Protein AF-A0A133Y107-F1 (afdb_monomer)

Nearest PDB structures (foldseek):
  3bks-assembly1_A  TM=4.620E-01  e=7.901E-01  Aedes aegypti
  5nxq-assembly1_C  TM=4.947E-01  e=1.598E+00  Saccharomyces cerevisiae
  1qg7-assembly1_A  TM=5.992E-01  e=8.439E+00  Homo sapiens
  4c93-assembly1_A  TM=4.927E-01  e=5.057E+00  Saccharomyces cerevisiae
  8f5o-assembly1_B  TM=4.402E-01  e=4.173E+00  Leishmania tarentolae

pLDDT: mean 87.27, std 6.57, range [67.25, 95.44]

Sequence (99 aa):
MNKEIQDTLSIINIKILKEDYHPSALIDFSGRCKLVEKEFGPWLYEKQIEDTITKKKMKLPPNAPMPYIVYGNFIYYPYEYNLLVMGFDNNSVFKKIQW

Radius of gyration: 13.59 Å; Cα contacts (8 Å, |Δi|>4): 160; chains: 1; bounding box: 33×24×38 Å

Secondary structure (DSSP, 8-state):
--HHHHHHHHHHHHHHHHH-----SEEESSS-EEEEEEEETTEEEEEEEEETTT--EEEPPTT-PSPEEEETTEEEEESSS-HHHH---TT--EEEEE-

Mean predicted aligned error: 4.74 Å

Foldseek 3Di:
DDPVVVVVLVVLQVCLVPPVDQDDLEAEPPVFKDWDFDDDVVDTQWIWIAGNVVRDIDTDDRPFEGRWYDDDQKTKTWPDHPCSNVGDDPPTDIDIDGD

Solvent-accessible surface area (backbone atoms only — not comparable to full-atom values): 5939 Å² total; per-residue (Å²): 131,61,66,72,58,53,53,51,48,51,54,50,29,54,36,36,78,74,62,81,41,80,73,64,60,63,47,56,74,78,79,42,64,44,84,44,76,44,66,61,83,96,41,80,74,44,44,28,44,31,33,72,82,82,65,50,70,46,76,52,64,89,82,64,29,50,44,36,35,40,53,90,64,30,38,34,27,35,74,52,71,59,36,68,78,76,39,73,60,98,79,66,51,68,47,77,44,80,108

Structure (mmCIF, N/CA/C/O backbone):
data_AF-A0A133Y107-F1
#
_entry.id   AF-A0A133Y107-F1
#
loop_
_atom_site.group_PDB
_atom_site.id
_atom_site.type_symbol
_atom_site.label_atom_id
_atom_site.label_alt_id
_atom_site.label_comp_id
_atom_site.label_asym_id
_atom_site.label_entity_id
_atom_site.label_seq_id
_atom_site.pdbx_PDB_ins_code
_atom_site.Cartn_x
_atom_site.Cartn_y
_atom_site.Cartn_z
_atom_site.occupancy
_atom_site.B_iso_or_equiv
_atom_site.auth_seq_id
_atom_site.auth_comp_id
_atom_site.auth_asym_id
_atom_site.auth_atom_id
_atom_site.pdbx_PDB_model_num
ATOM 1 N N . MET A 1 1 ? -5.580 -1.381 -16.437 1.00 67.25 1 MET A N 1
ATOM 2 C CA . MET A 1 1 ? -5.276 -0.539 -15.255 1.00 67.25 1 MET A CA 1
ATOM 3 C C . MET A 1 1 ? -5.324 0.923 -15.694 1.00 67.25 1 MET A C 1
ATOM 5 O O . MET A 1 1 ? -5.203 1.150 -16.889 1.00 67.25 1 MET A O 1
ATOM 9 N N . ASN A 1 2 ? -5.591 1.886 -14.804 1.00 84.00 2 ASN A N 1
ATOM 10 C CA . ASN A 1 2 ? -5.685 3.306 -15.185 1.00 84.00 2 ASN A CA 1
ATOM 11 C C . ASN A 1 2 ? -4.305 3.853 -15.619 1.00 84.00 2 ASN A C 1
ATOM 13 O O . ASN A 1 2 ? -3.293 3.445 -15.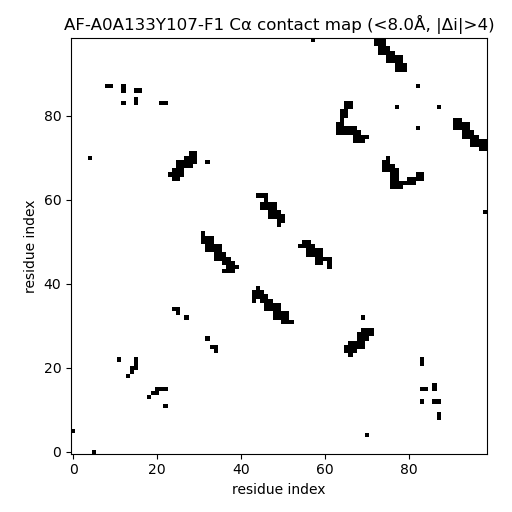048 1.00 84.00 2 ASN A O 1
ATOM 17 N N . LYS A 1 3 ? -4.272 4.763 -16.604 1.00 86.75 3 LYS A N 1
ATOM 18 C CA . LYS A 1 3 ? -3.041 5.370 -17.132 1.00 86.75 3 LYS A CA 1
ATOM 19 C C . LYS A 1 3 ? -2.233 6.105 -16.057 1.00 86.75 3 LYS A C 1
ATOM 21 O O . LYS A 1 3 ? -1.028 5.925 -15.997 1.00 86.75 3 LYS A O 1
ATOM 26 N N . GLU A 1 4 ? -2.881 6.839 -15.153 1.00 86.94 4 GLU A N 1
ATOM 27 C CA . GLU A 1 4 ? -2.196 7.565 -14.069 1.00 86.94 4 GLU A CA 1
ATOM 28 C C . GLU A 1 4 ? -1.443 6.609 -13.131 1.00 86.94 4 GLU A C 1
ATOM 30 O O . GLU A 1 4 ? -0.328 6.894 -12.689 1.00 86.94 4 GLU A O 1
ATOM 35 N N . ILE A 1 5 ? -2.021 5.427 -12.879 1.00 86.31 5 ILE A N 1
ATOM 36 C CA . ILE A 1 5 ? -1.369 4.370 -12.098 1.00 86.31 5 ILE A CA 1
ATOM 37 C C . ILE A 1 5 ? -0.157 3.830 -12.864 1.00 86.31 5 ILE A C 1
ATOM 39 O O . ILE A 1 5 ? 0.910 3.676 -12.281 1.00 86.31 5 ILE A O 1
ATOM 43 N N . GLN A 1 6 ? -0.303 3.561 -14.164 1.00 86.81 6 GLN A N 1
ATOM 44 C CA . GLN A 1 6 ? 0.784 3.043 -15.003 1.00 86.81 6 GLN A CA 1
ATOM 45 C C . GLN A 1 6 ? 1.955 4.028 -15.114 1.00 86.81 6 GLN A C 1
ATOM 47 O O . GLN A 1 6 ? 3.108 3.622 -14.957 1.00 86.81 6 GLN A O 1
ATOM 52 N N . ASP A 1 7 ? 1.669 5.314 -15.319 1.00 87.94 7 ASP A N 1
ATOM 53 C CA . ASP A 1 7 ? 2.678 6.372 -15.386 1.00 87.94 7 ASP A CA 1
ATOM 54 C C . ASP A 1 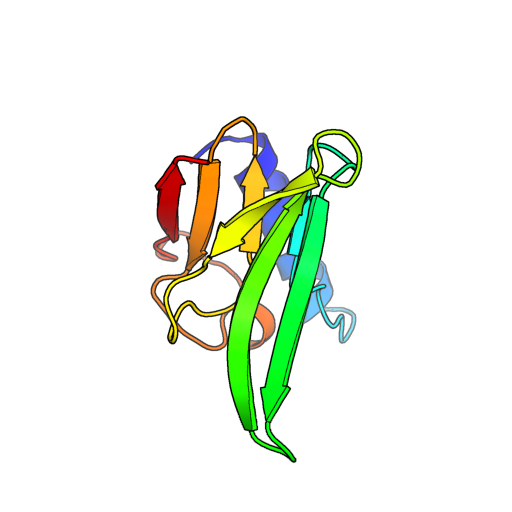7 ? 3.427 6.486 -14.045 1.00 87.94 7 ASP A C 1
ATOM 56 O O . ASP A 1 7 ? 4.659 6.504 -14.010 1.00 87.94 7 ASP A O 1
ATOM 60 N N . THR A 1 8 ? 2.698 6.451 -12.923 1.00 88.50 8 THR A N 1
ATOM 61 C CA . THR A 1 8 ? 3.292 6.482 -11.575 1.00 88.50 8 THR A CA 1
ATOM 62 C C . THR A 1 8 ? 4.187 5.271 -11.310 1.00 88.50 8 THR A C 1
ATOM 64 O O . THR A 1 8 ? 5.313 5.430 -10.838 1.00 88.50 8 THR A O 1
ATOM 67 N N . LEU A 1 9 ? 3.728 4.061 -11.647 1.00 87.38 9 LEU A N 1
ATOM 68 C CA . LEU A 1 9 ? 4.526 2.839 -11.495 1.00 87.38 9 LEU A CA 1
ATOM 69 C C . LEU A 1 9 ? 5.780 2.862 -12.374 1.00 87.38 9 LEU A C 1
ATOM 71 O O . LEU A 1 9 ? 6.840 2.432 -11.926 1.00 87.38 9 LEU A O 1
ATOM 75 N N . SER A 1 10 ? 5.690 3.416 -13.585 1.00 86.88 10 SER A N 1
ATOM 76 C CA . SER A 1 10 ? 6.836 3.563 -14.490 1.00 86.88 10 SER A CA 1
ATOM 77 C C . SER A 1 10 ? 7.897 4.503 -13.915 1.00 86.88 10 SER A C 1
ATOM 79 O O . SER A 1 10 ? 9.086 4.190 -13.946 1.00 86.88 10 SER A O 1
ATOM 81 N N . ILE A 1 11 ? 7.479 5.631 -13.329 1.00 86.44 11 ILE A N 1
ATOM 82 C CA . ILE A 1 11 ? 8.388 6.569 -12.654 1.00 86.44 11 ILE A CA 1
ATOM 83 C C . ILE A 1 11 ? 9.056 5.902 -11.449 1.00 86.44 11 ILE A C 1
ATOM 85 O O . ILE A 1 11 ? 10.270 6.014 -11.282 1.00 86.44 11 ILE A O 1
ATOM 89 N N . ILE A 1 12 ? 8.281 5.195 -10.620 1.00 85.81 12 ILE A N 1
ATOM 90 C CA . ILE A 1 12 ? 8.815 4.463 -9.464 1.00 85.81 12 ILE A CA 1
ATOM 91 C C . ILE A 1 12 ? 9.836 3.418 -9.920 1.00 85.81 12 ILE A C 1
ATOM 93 O O . ILE A 1 12 ? 10.908 3.329 -9.331 1.00 85.81 12 ILE A O 1
ATOM 97 N N . ASN A 1 13 ? 9.547 2.686 -10.997 1.00 84.88 13 ASN A N 1
ATOM 98 C CA . ASN A 1 13 ? 10.454 1.681 -11.541 1.00 84.88 13 ASN A CA 1
ATOM 99 C C . ASN A 1 13 ? 11.808 2.284 -11.955 1.00 84.88 13 ASN A C 1
ATOM 101 O O . ASN A 1 13 ? 12.863 1.766 -11.599 1.00 84.88 13 ASN A O 1
ATOM 105 N N . ILE A 1 14 ? 11.790 3.430 -12.643 1.00 84.38 14 ILE A N 1
ATOM 106 C CA . ILE A 1 14 ? 13.019 4.141 -13.026 1.00 84.38 14 ILE A CA 1
ATOM 107 C C . ILE A 1 14 ? 13.834 4.533 -11.788 1.00 84.38 14 ILE A C 1
ATOM 109 O O . ILE A 1 14 ? 15.053 4.372 -11.797 1.00 84.38 14 ILE A O 1
ATOM 113 N N . LYS A 1 15 ? 13.175 5.021 -10.731 1.00 84.50 15 LYS A N 1
ATOM 114 C CA . LYS A 1 15 ? 13.844 5.411 -9.483 1.00 84.50 15 LYS A CA 1
ATOM 115 C C . LYS A 1 15 ? 14.447 4.219 -8.746 1.00 84.50 15 LYS A C 1
ATOM 117 O O . LYS A 1 15 ? 15.582 4.312 -8.300 1.00 84.50 15 LYS A O 1
ATOM 122 N N . ILE A 1 16 ? 13.733 3.095 -8.657 1.00 80.12 16 ILE A N 1
ATOM 123 C CA . ILE A 1 16 ? 14.256 1.865 -8.034 1.00 80.12 16 ILE A CA 1
ATOM 124 C C . ILE A 1 16 ? 15.536 1.423 -8.751 1.00 80.12 16 ILE A C 1
ATOM 126 O O . ILE A 1 16 ? 16.557 1.186 -8.115 1.00 80.12 16 ILE A O 1
ATOM 130 N N . LEU A 1 17 ? 15.502 1.374 -10.086 1.00 79.31 17 LEU A N 1
ATOM 131 C CA . LEU A 1 17 ? 16.614 0.864 -10.891 1.00 79.31 17 LEU A CA 1
ATOM 132 C C . LEU A 1 17 ? 17.834 1.796 -10.937 1.00 79.31 17 LEU A C 1
ATOM 134 O O . LEU A 1 17 ? 18.935 1.327 -11.222 1.00 79.31 17 LEU A O 1
ATOM 138 N N . LYS A 1 18 ? 17.655 3.108 -10.729 1.00 81.88 18 LYS A N 1
ATOM 139 C CA . LYS A 1 18 ? 18.721 4.110 -10.919 1.00 81.88 18 LYS A CA 1
ATOM 140 C C . LYS A 1 18 ? 19.181 4.816 -9.647 1.00 81.88 18 LYS A C 1
ATOM 142 O O . LYS A 1 18 ? 20.289 5.342 -9.644 1.00 81.88 18 LYS A O 1
ATOM 147 N N . GLU A 1 19 ? 18.348 4.878 -8.613 1.00 79.12 19 GLU A N 1
ATOM 148 C CA . GLU A 1 19 ? 18.531 5.799 -7.480 1.00 79.12 19 GLU A CA 1
ATOM 149 C C . GLU A 1 19 ? 18.481 5.101 -6.107 1.00 79.12 19 GLU A C 1
ATOM 151 O O . GLU A 1 19 ? 18.353 5.790 -5.100 1.00 79.12 19 GLU A O 1
ATOM 156 N N . ASP A 1 20 ? 18.562 3.761 -6.051 1.00 72.12 20 ASP A N 1
ATOM 157 C CA . ASP A 1 20 ? 18.399 2.958 -4.815 1.00 72.12 20 ASP A CA 1
ATOM 158 C C . ASP A 1 20 ? 17.153 3.383 -4.010 1.00 72.12 20 ASP A C 1
ATOM 160 O O . ASP A 1 20 ? 17.139 3.532 -2.787 1.00 72.12 20 ASP A O 1
ATOM 164 N N . TYR A 1 21 ? 16.084 3.692 -4.747 1.00 75.81 21 TYR A N 1
ATOM 165 C CA . TYR A 1 21 ? 14.869 4.250 -4.181 1.00 75.81 21 TYR A CA 1
ATOM 166 C C . TYR A 1 21 ? 14.039 3.154 -3.517 1.00 75.81 21 TYR A C 1
ATOM 168 O O . TYR A 1 21 ? 13.622 2.200 -4.172 1.00 75.81 21 TYR A O 1
ATOM 176 N N . HIS A 1 22 ? 13.719 3.342 -2.236 1.00 73.50 22 HIS A N 1
ATOM 177 C CA . HIS A 1 22 ? 12.779 2.495 -1.509 1.00 73.50 22 HIS A CA 1
ATOM 178 C C . HIS A 1 22 ? 11.359 3.079 -1.586 1.00 73.50 22 HIS A C 1
ATOM 180 O O . HIS A 1 22 ? 11.041 4.039 -0.877 1.00 73.50 22 HIS A O 1
ATOM 186 N N . PRO A 1 23 ? 10.484 2.535 -2.446 1.00 74.62 23 PRO A N 1
ATOM 187 C CA . PRO A 1 23 ? 9.122 3.028 -2.586 1.00 74.62 23 PRO A CA 1
ATOM 188 C C . PRO A 1 23 ? 8.286 2.779 -1.327 1.00 74.62 23 PRO A C 1
ATOM 190 O O . PRO A 1 23 ? 8.405 1.756 -0.653 1.00 74.62 23 PRO A O 1
ATOM 193 N N . SER A 1 24 ? 7.380 3.719 -1.052 1.00 83.50 24 SER A N 1
ATOM 194 C CA . SER A 1 24 ? 6.386 3.585 0.014 1.00 83.50 24 SER A CA 1
ATOM 195 C C . SER A 1 24 ? 5.514 2.344 -0.197 1.00 83.50 24 SER A C 1
ATOM 197 O O . SER A 1 24 ? 5.089 2.042 -1.314 1.00 83.50 24 SER A O 1
ATOM 199 N N . ALA A 1 25 ? 5.169 1.671 0.903 1.00 86.81 25 ALA A N 1
ATOM 200 C CA . ALA A 1 25 ? 4.213 0.567 0.904 1.00 86.81 25 ALA A CA 1
ATOM 201 C C . ALA A 1 25 ? 2.809 0.989 0.431 1.00 86.81 25 ALA A C 1
ATOM 203 O O . ALA A 1 25 ? 2.052 0.147 -0.049 1.00 86.81 25 ALA A O 1
ATOM 204 N N . LEU A 1 26 ? 2.461 2.274 0.564 1.00 92.44 26 LEU A N 1
ATOM 205 C CA . LEU A 1 26 ? 1.195 2.858 0.125 1.00 92.44 26 LEU A CA 1
ATOM 206 C C . LEU A 1 26 ? 1.446 3.950 -0.921 1.00 92.44 26 LEU A C 1
ATOM 208 O O . LEU A 1 26 ? 2.179 4.907 -0.660 1.00 92.44 26 LEU A O 1
ATOM 212 N N . ILE A 1 27 ? 0.780 3.825 -2.066 1.00 91.94 27 ILE A N 1
ATOM 213 C CA . ILE A 1 27 ? 0.689 4.835 -3.121 1.00 91.94 27 ILE A CA 1
ATOM 214 C C . ILE A 1 27 ? -0.756 5.335 -3.128 1.00 91.94 27 ILE A C 1
ATOM 216 O O . ILE A 1 27 ? -1.662 4.649 -3.602 1.00 91.94 27 ILE A O 1
ATOM 220 N N . ASP A 1 28 ? -0.983 6.514 -2.561 1.00 92.12 28 ASP A N 1
ATOM 221 C CA . ASP A 1 28 ? -2.319 7.084 -2.418 1.00 92.12 28 ASP A CA 1
ATOM 222 C C . ASP A 1 28 ? -2.530 8.271 -3.362 1.00 92.12 28 ASP A C 1
ATOM 224 O O . ASP A 1 28 ? -1.909 9.320 -3.205 1.00 92.12 28 ASP A O 1
ATOM 228 N N . PHE A 1 29 ? -3.454 8.117 -4.310 1.00 90.75 29 PHE A N 1
ATOM 229 C CA . PHE A 1 29 ? -3.843 9.185 -5.233 1.00 90.75 29 PHE A CA 1
ATOM 230 C C . PHE A 1 29 ? -4.895 10.135 -4.644 1.00 90.75 29 PHE A C 1
ATOM 232 O O . PHE A 1 29 ? -5.133 11.206 -5.196 1.00 90.75 29 PHE A O 1
ATOM 239 N N . SER A 1 30 ? -5.539 9.767 -3.532 1.00 89.00 30 SER A N 1
ATOM 240 C CA . SER A 1 30 ? -6.529 10.614 -2.857 1.00 89.00 30 SER A CA 1
ATOM 241 C C . SER A 1 30 ? -5.902 11.631 -1.895 1.00 89.00 30 SER A C 1
ATOM 243 O O . SER A 1 30 ? -6.542 12.630 -1.563 1.00 89.00 30 SER A O 1
ATOM 245 N N . GLY A 1 31 ? -4.671 11.374 -1.436 1.00 90.38 31 GLY A N 1
ATOM 246 C CA . GLY A 1 31 ? -3.975 12.150 -0.404 1.00 90.38 31 GLY A CA 1
ATOM 247 C C . GLY A 1 31 ? -4.629 12.069 0.981 1.00 90.38 31 GLY A C 1
ATOM 248 O O . GLY A 1 31 ? -4.414 12.942 1.819 1.00 90.38 31 GLY A O 1
ATOM 249 N N . ARG A 1 32 ? -5.489 11.074 1.207 1.00 93.00 32 ARG A N 1
ATOM 250 C CA . ARG A 1 32 ? -6.340 10.937 2.397 1.00 93.00 32 ARG A CA 1
ATOM 251 C C . ARG A 1 32 ? -6.222 9.574 3.057 1.00 93.00 32 ARG A C 1
ATOM 253 O O . ARG A 1 3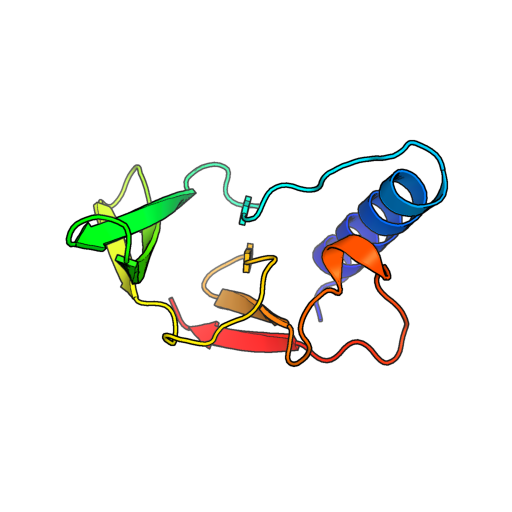2 ? -6.864 9.370 4.082 1.00 93.00 32 ARG A O 1
ATOM 260 N N . CYS A 1 33 ? -5.434 8.651 2.526 1.00 94.00 33 CYS A N 1
ATOM 261 C CA . CYS A 1 33 ? -5.309 7.297 3.046 1.00 94.00 33 CYS A CA 1
ATOM 262 C C . CYS A 1 33 ? -3.993 7.100 3.799 1.00 94.00 33 CYS A C 1
ATOM 264 O O . CYS A 1 33 ? -2.957 7.657 3.447 1.00 94.00 33 CYS A O 1
ATOM 266 N N . LYS A 1 34 ? -4.027 6.251 4.827 1.00 94.75 34 LYS A N 1
ATOM 267 C CA . LYS A 1 34 ? -2.831 5.768 5.528 1.00 94.75 34 LYS A CA 1
ATOM 268 C C . LYS A 1 34 ? -2.876 4.253 5.695 1.00 94.75 34 LYS A C 1
ATOM 270 O O . LYS A 1 34 ? -3.951 3.677 5.873 1.00 94.75 34 LYS A O 1
ATOM 275 N N . LEU A 1 35 ? -1.707 3.619 5.670 1.00 93.75 35 LEU A N 1
ATOM 276 C CA . LEU A 1 35 ? -1.556 2.211 6.024 1.00 93.75 35 LEU A CA 1
ATOM 277 C C . LEU A 1 35 ? -1.533 2.096 7.553 1.00 93.75 35 LEU A C 1
ATOM 279 O O . LEU A 1 35 ? -0.805 2.822 8.226 1.00 93.75 35 LEU A O 1
ATOM 283 N N . VAL A 1 36 ? -2.363 1.212 8.093 1.00 93.94 36 VAL A N 1
ATOM 284 C CA . VAL A 1 36 ? -2.447 0.895 9.517 1.00 93.94 36 VAL A CA 1
ATOM 285 C C . VAL A 1 36 ? -2.104 -0.573 9.688 1.00 93.94 36 VAL A C 1
ATOM 287 O O . VAL A 1 36 ? -2.759 -1.451 9.127 1.00 93.94 36 VAL A O 1
ATOM 290 N N . GLU A 1 37 ? -1.089 -0.828 10.491 1.00 92.38 37 GLU A N 1
ATOM 291 C CA . GLU A 1 37 ? -0.580 -2.159 10.782 1.00 92.38 37 GLU A CA 1
ATOM 292 C C . GLU A 1 37 ? -0.928 -2.514 12.227 1.00 92.38 37 GLU A C 1
ATOM 294 O O . GLU A 1 37 ? -0.836 -1.674 13.125 1.00 92.38 37 GLU A O 1
ATOM 299 N N . LYS A 1 38 ? -1.421 -3.736 12.447 1.00 91.44 38 LYS A N 1
ATOM 300 C CA . LYS A 1 38 ? -1.682 -4.253 13.789 1.00 91.44 38 LYS A CA 1
ATOM 301 C C . LYS A 1 38 ? -0.758 -5.411 14.088 1.00 91.44 38 LYS A C 1
ATOM 303 O O . LYS A 1 38 ? -0.739 -6.422 13.380 1.00 91.44 38 LYS A O 1
ATOM 308 N N . GLU A 1 39 ? -0.063 -5.261 15.199 1.00 92.31 39 GLU A N 1
ATOM 309 C CA . GLU A 1 39 ? 0.985 -6.167 15.625 1.00 92.31 39 GLU A CA 1
ATOM 310 C C . GLU A 1 39 ? 0.614 -6.823 16.952 1.00 92.31 39 GLU A C 1
ATOM 312 O O . GLU A 1 39 ? -0.089 -6.251 17.791 1.00 92.31 39 GLU A O 1
ATOM 317 N N . PHE A 1 40 ? 1.076 -8.053 17.128 1.00 90.81 40 PHE A N 1
ATOM 318 C CA . PHE A 1 40 ? 1.061 -8.761 18.396 1.00 90.81 40 PHE A CA 1
ATOM 319 C C . PHE A 1 40 ? 2.487 -9.228 18.688 1.00 90.81 40 PHE A C 1
ATOM 321 O O . PHE A 1 40 ? 2.979 -10.188 18.091 1.00 90.81 40 PHE A O 1
ATOM 328 N N . GLY A 1 41 ? 3.178 -8.511 19.577 1.00 90.69 41 GLY A N 1
ATOM 329 C CA . GLY A 1 41 ? 4.623 -8.674 19.737 1.00 90.69 41 GLY A CA 1
ATOM 330 C C . GLY A 1 41 ? 5.348 -8.359 18.418 1.00 90.69 41 GLY A C 1
ATOM 331 O O . GLY A 1 41 ? 5.017 -7.355 17.797 1.00 90.69 41 GLY A O 1
ATOM 332 N N . PRO A 1 42 ? 6.292 -9.199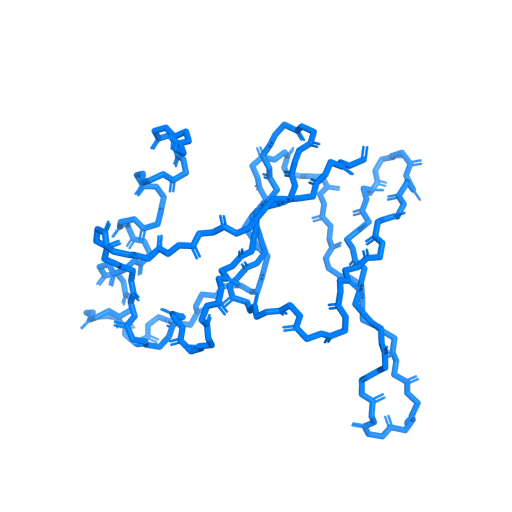 17.953 1.00 88.81 42 PRO A N 1
ATOM 333 C CA . PRO A 1 42 ? 7.004 -8.977 16.691 1.00 88.81 42 PRO A CA 1
ATOM 334 C C . PRO A 1 42 ? 6.189 -9.373 15.445 1.00 88.81 42 PRO A C 1
ATOM 336 O O . PRO A 1 42 ? 6.703 -9.319 14.330 1.00 88.81 42 PRO A O 1
ATOM 339 N N . TRP A 1 43 ? 4.951 -9.847 15.618 1.00 87.44 43 TRP A N 1
ATOM 340 C CA . TRP A 1 43 ? 4.160 -10.429 14.539 1.00 87.44 43 TRP A CA 1
ATOM 341 C C . TRP A 1 43 ? 3.132 -9.439 14.010 1.00 87.44 43 TRP A C 1
ATOM 343 O O . TRP A 1 43 ? 2.190 -9.068 14.714 1.00 87.44 43 TRP A O 1
ATOM 353 N N . LEU A 1 44 ? 3.254 -9.090 12.734 1.00 87.31 44 LEU A N 1
ATOM 354 C CA . LEU A 1 44 ? 2.212 -8.387 12.001 1.00 87.31 44 LEU A CA 1
ATOM 355 C C . LEU A 1 44 ? 1.091 -9.366 11.634 1.00 87.31 44 LEU A C 1
ATOM 357 O O . LEU A 1 44 ? 1.307 -10.284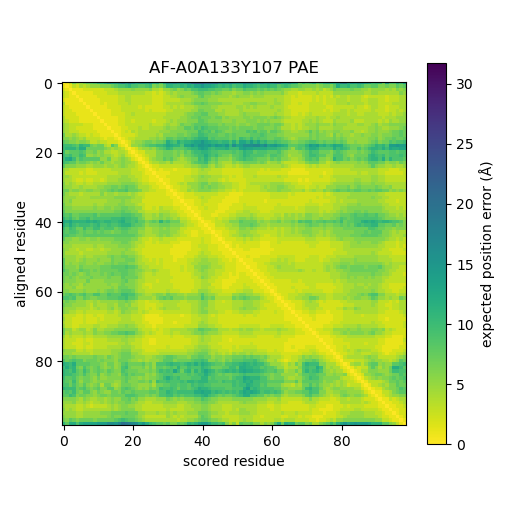 10.845 1.00 87.31 44 LEU A O 1
ATOM 361 N N . TYR A 1 45 ? -0.109 -9.174 12.186 1.00 88.75 45 TYR A N 1
ATOM 362 C CA . TYR A 1 45 ? -1.243 -10.078 11.935 1.00 88.75 45 TYR A CA 1
ATOM 363 C C . TYR A 1 45 ? -2.335 -9.457 11.058 1.00 88.75 45 TYR A C 1
ATOM 365 O O . TYR A 1 45 ? -3.201 -10.168 10.541 1.00 88.75 45 TYR A O 1
ATOM 373 N N . GLU A 1 46 ? -2.328 -8.134 10.881 1.00 91.25 46 GLU A N 1
ATOM 374 C CA . GLU A 1 46 ? -3.335 -7.445 10.082 1.00 91.25 46 GLU A CA 1
ATOM 375 C C . GLU A 1 46 ? -2.804 -6.136 9.498 1.00 91.25 46 GLU A C 1
ATOM 377 O O . GLU A 1 46 ? -2.211 -5.318 10.198 1.00 91.25 46 GLU A O 1
ATOM 382 N N . LYS A 1 47 ? -3.095 -5.918 8.213 1.00 93.44 47 LYS A N 1
ATOM 383 C CA . LYS A 1 47 ? -2.894 -4.643 7.526 1.00 93.44 47 LYS A CA 1
ATOM 384 C C . LYS A 1 47 ? -4.242 -4.073 7.117 1.00 93.44 47 LYS A C 1
ATOM 386 O O . LYS A 1 47 ? -5.109 -4.795 6.618 1.00 93.44 47 LYS A O 1
ATOM 391 N N . GLN A 1 48 ? -4.420 -2.779 7.314 1.00 94.62 48 GLN A N 1
ATOM 392 C CA . GLN A 1 48 ? -5.612 -2.048 6.915 1.00 94.62 48 GLN A CA 1
ATOM 393 C C . GLN A 1 48 ? -5.212 -0.764 6.208 1.00 94.62 48 GLN A C 1
ATOM 395 O O . GLN A 1 48 ? -4.203 -0.159 6.550 1.00 94.62 48 GLN A O 1
ATOM 400 N N . ILE A 1 49 ? -6.030 -0.305 5.274 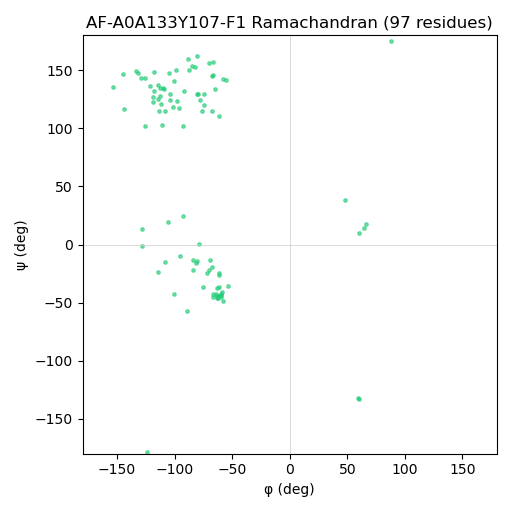1.00 94.69 49 ILE A N 1
ATOM 401 C CA . ILE A 1 49 ? -5.932 1.069 4.791 1.00 94.69 49 ILE A CA 1
ATOM 402 C C . ILE A 1 49 ? -7.077 1.857 5.428 1.00 94.69 49 ILE A C 1
ATOM 404 O O . ILE A 1 49 ? -8.226 1.411 5.417 1.00 94.69 49 ILE A O 1
ATOM 408 N N . GLU A 1 50 ? -6.758 3.001 6.027 1.00 95.44 50 GLU A N 1
ATOM 409 C CA . GLU A 1 50 ? -7.711 3.901 6.682 1.00 95.44 50 GLU A CA 1
ATOM 410 C C . GLU A 1 50 ? -7.805 5.215 5.907 1.00 95.44 50 GLU A C 1
ATOM 412 O O . GLU A 1 50 ? -6.791 5.877 5.685 1.00 95.44 50 GLU A O 1
ATOM 417 N N . ASP A 1 51 ? -9.026 5.620 5.560 1.00 93.75 51 ASP A N 1
ATOM 418 C CA . ASP A 1 51 ? -9.318 6.982 5.117 1.00 93.75 51 ASP A CA 1
ATOM 419 C C . ASP A 1 51 ? -9.303 7.910 6.339 1.00 93.75 51 ASP A C 1
ATOM 421 O O . ASP A 1 51 ? -10.051 7.746 7.306 1.00 93.75 51 ASP A O 1
ATOM 425 N N . THR A 1 52 ? -8.419 8.897 6.310 1.00 93.56 52 THR A N 1
ATOM 426 C CA . THR A 1 52 ? -8.168 9.826 7.411 1.00 93.56 52 THR A CA 1
ATOM 427 C C . THR A 1 52 ? -9.311 10.809 7.657 1.00 93.56 52 THR A C 1
ATOM 429 O O . THR A 1 52 ? -9.425 11.290 8.789 1.00 93.56 52 THR A O 1
ATOM 432 N N . ILE A 1 53 ? -10.171 11.062 6.665 1.00 92.62 53 ILE A N 1
ATOM 433 C CA . ILE A 1 53 ? -11.341 11.942 6.768 1.00 92.62 53 ILE A CA 1
ATOM 434 C C . ILE A 1 53 ? -12.552 11.140 7.236 1.00 92.62 53 ILE A C 1
ATOM 436 O O . ILE A 1 53 ? -13.138 11.455 8.270 1.00 92.62 53 ILE A O 1
ATOM 440 N N . THR A 1 54 ? -12.921 10.089 6.499 1.00 91.88 54 THR A N 1
ATOM 441 C CA . THR A 1 54 ? -14.149 9.322 6.782 1.00 91.88 54 THR A CA 1
ATOM 442 C C . THR A 1 54 ? -13.978 8.301 7.905 1.00 91.88 54 THR A C 1
ATOM 444 O O . THR A 1 54 ? -14.965 7.769 8.406 1.00 91.88 54 THR A O 1
ATOM 447 N N . LYS A 1 55 ? -12.731 8.008 8.301 1.00 92.69 55 LYS A N 1
ATOM 448 C CA . LYS A 1 55 ? -12.350 6.949 9.254 1.00 92.69 55 LYS A CA 1
ATOM 449 C C . LYS A 1 55 ? -12.741 5.538 8.814 1.00 92.69 55 LYS A C 1
ATOM 451 O O . LYS A 1 55 ? -12.600 4.599 9.601 1.00 92.69 55 LYS A O 1
ATOM 456 N N . LYS A 1 56 ? -13.189 5.358 7.565 1.00 91.88 56 LYS A N 1
ATOM 457 C CA . LYS A 1 56 ? -13.466 4.037 6.997 1.00 91.88 56 LYS A CA 1
ATOM 458 C C . LYS A 1 56 ? -12.158 3.255 6.899 1.00 91.88 56 LYS A C 1
ATOM 460 O O . LYS A 1 56 ? -11.146 3.785 6.440 1.00 91.88 56 LYS A O 1
ATOM 465 N N . LYS A 1 57 ? -12.189 1.994 7.331 1.00 93.00 57 LYS A N 1
ATOM 466 C CA . LYS A 1 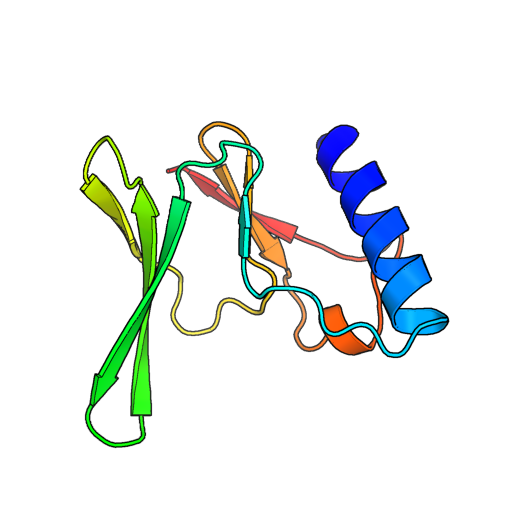57 ? -11.040 1.086 7.282 1.00 93.00 57 LYS A CA 1
ATOM 467 C C . LYS A 1 57 ? -11.361 -0.104 6.400 1.00 93.00 57 LYS A C 1
ATOM 469 O O . LYS A 1 57 ? -12.401 -0.735 6.576 1.00 93.00 57 LYS A O 1
ATOM 474 N N . MET A 1 58 ? -10.445 -0.433 5.503 1.00 93.00 58 MET A N 1
ATOM 475 C CA . MET A 1 58 ? -10.507 -1.640 4.694 1.00 93.00 58 MET A CA 1
ATOM 476 C C . MET A 1 58 ? -9.380 -2.573 5.119 1.00 93.00 58 MET A C 1
ATOM 478 O O . MET A 1 58 ? -8.205 -2.215 5.044 1.00 93.00 58 MET A O 1
ATOM 482 N N . LYS A 1 59 ? -9.735 -3.782 5.559 1.00 93.69 59 LYS A N 1
ATOM 483 C CA . LYS A 1 59 ? -8.760 -4.830 5.861 1.00 93.69 59 LYS A CA 1
ATOM 484 C C . LYS A 1 59 ? -8.203 -5.409 4.562 1.00 93.69 59 LYS A C 1
ATOM 486 O O . LYS A 1 59 ? -8.963 -5.797 3.677 1.00 93.69 59 LYS A O 1
ATOM 491 N N . LEU A 1 60 ? -6.880 -5.485 4.472 1.00 93.12 60 LEU A N 1
ATOM 492 C CA . LEU A 1 60 ? -6.188 -6.130 3.365 1.00 93.12 60 LEU A CA 1
ATOM 493 C C . LEU A 1 60 ? -6.119 -7.649 3.589 1.00 93.12 60 LEU A C 1
ATOM 495 O O . LEU A 1 60 ? -6.101 -8.107 4.738 1.00 93.12 60 LEU A O 1
ATOM 499 N N . PRO A 1 61 ? -6.053 -8.451 2.513 1.00 90.00 61 PRO A N 1
ATOM 500 C CA . PRO A 1 61 ? -5.752 -9.870 2.624 1.00 90.00 61 PRO A CA 1
ATOM 501 C C . PRO A 1 61 ? -4.429 -10.081 3.381 1.00 90.00 61 PRO A C 1
ATOM 503 O O . PRO A 1 61 ? -3.483 -9.330 3.133 1.00 90.00 61 PRO A O 1
ATOM 506 N N . PRO A 1 62 ? -4.316 -11.107 4.248 1.00 81.00 62 PRO A N 1
ATOM 507 C CA . PRO A 1 62 ? -3.132 -11.314 5.093 1.00 81.00 62 PRO A CA 1
ATOM 508 C C . PRO A 1 62 ? -1.815 -11.365 4.307 1.00 81.00 62 PRO A C 1
ATOM 510 O O . PRO A 1 62 ? -0.798 -10.839 4.743 1.00 81.00 62 PRO A O 1
ATOM 513 N N . ASN A 1 63 ? -1.874 -11.941 3.106 1.00 83.88 63 ASN A N 1
ATOM 514 C CA . ASN A 1 63 ? -0.733 -12.179 2.229 1.00 83.88 63 ASN A CA 1
ATOM 515 C C . ASN A 1 63 ? -0.691 -11.219 1.030 1.00 83.88 63 ASN A C 1
ATOM 517 O O . ASN A 1 63 ? -0.066 -11.533 0.025 1.00 83.88 63 ASN A O 1
ATOM 521 N N . ALA A 1 64 ? -1.379 -10.073 1.088 1.00 88.75 64 ALA A N 1
ATOM 522 C CA . ALA A 1 64 ? -1.333 -9.091 0.008 1.00 88.75 64 ALA A CA 1
ATOM 523 C C . ALA A 1 64 ? 0.077 -8.468 -0.083 1.00 88.75 64 ALA A C 1
ATOM 525 O O . ALA A 1 64 ? 0.484 -7.776 0.863 1.00 88.75 64 ALA A O 1
ATOM 526 N N . PRO A 1 65 ? 0.825 -8.679 -1.183 1.00 89.69 65 PRO A N 1
ATOM 527 C CA . PRO A 1 65 ? 2.140 -8.082 -1.349 1.00 89.69 65 PRO A CA 1
ATOM 528 C C . PRO A 1 65 ? 2.041 -6.567 -1.572 1.00 89.69 65 PRO A C 1
ATOM 530 O O . PRO A 1 65 ? 1.004 -6.047 -1.980 1.00 89.69 65 PRO A O 1
ATOM 533 N N . MET A 1 66 ? 3.124 -5.858 -1.258 1.00 89.50 66 MET A N 1
ATOM 534 C CA . MET A 1 66 ? 3.257 -4.411 -1.456 1.00 89.50 66 MET A CA 1
ATOM 535 C C . MET A 1 66 ? 3.781 -4.111 -2.876 1.00 89.50 66 MET A C 1
ATOM 537 O O . MET A 1 66 ? 4.536 -4.925 -3.415 1.00 89.50 66 MET A O 1
ATOM 541 N N . PRO A 1 67 ? 3.421 -2.961 -3.480 1.00 90.69 67 PRO A N 1
ATOM 542 C CA . PRO A 1 67 ? 2.744 -1.812 -2.869 1.00 90.69 67 PRO A CA 1
ATOM 543 C C . PRO A 1 67 ? 1.213 -1.910 -2.911 1.00 90.69 67 PRO A C 1
ATOM 545 O O . PRO A 1 67 ? 0.636 -2.590 -3.758 1.00 90.69 67 PRO A O 1
ATOM 548 N N . TYR A 1 68 ? 0.553 -1.159 -2.032 1.00 92.81 68 TYR A N 1
ATOM 549 C CA . TYR A 1 68 ? -0.890 -0.938 -2.048 1.00 92.81 68 TYR A CA 1
ATOM 550 C C . TYR A 1 68 ? -1.195 0.389 -2.737 1.00 92.81 68 TYR A C 1
ATOM 552 O O . TYR A 1 68 ? -0.689 1.431 -2.330 1.00 92.81 68 TYR A O 1
ATOM 560 N N . ILE A 1 69 ? -2.021 0.366 -3.777 1.00 92.88 69 ILE A N 1
ATOM 561 C CA . ILE A 1 69 ? -2.331 1.538 -4.595 1.00 92.88 69 ILE A CA 1
ATOM 562 C C . ILE A 1 69 ? -3.795 1.898 -4.392 1.00 92.88 69 ILE A C 1
ATOM 564 O O . ILE A 1 69 ? -4.673 1.129 -4.782 1.00 92.88 69 ILE A O 1
ATOM 568 N N . VAL A 1 70 ? -4.073 3.059 -3.809 1.00 93.75 70 VAL A N 1
ATOM 569 C CA . VAL A 1 70 ? -5.444 3.552 -3.641 1.00 93.75 70 VAL A CA 1
ATOM 570 C C . VAL A 1 70 ? -5.772 4.495 -4.785 1.00 93.75 70 VAL A C 1
ATOM 572 O O . VAL A 1 70 ? -5.142 5.540 -4.936 1.00 93.75 70 VAL A O 1
ATOM 575 N N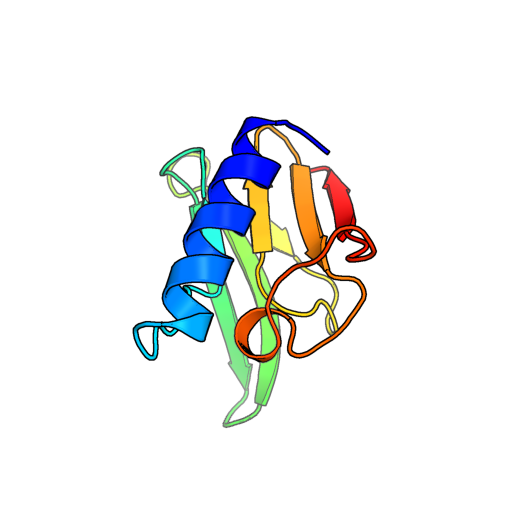 . TYR A 1 71 ? -6.765 4.124 -5.591 1.00 92.56 71 TYR A N 1
ATOM 576 C CA . TYR A 1 71 ? -7.219 4.929 -6.718 1.00 92.56 71 TYR A CA 1
ATOM 577 C C . TYR A 1 71 ? -8.735 4.820 -6.894 1.00 92.56 71 TYR A C 1
ATOM 579 O O . TYR A 1 71 ? -9.273 3.743 -7.181 1.00 92.56 71 TYR A O 1
ATOM 587 N N . GLY A 1 72 ? -9.434 5.947 -6.735 1.00 89.38 72 GLY A N 1
ATOM 588 C CA . GLY A 1 72 ? -10.896 5.974 -6.672 1.00 89.38 72 GLY A CA 1
ATOM 589 C C . GLY A 1 72 ? -11.416 5.114 -5.515 1.00 89.38 72 GLY A C 1
ATOM 590 O O . GLY A 1 72 ? -10.897 5.186 -4.407 1.00 89.38 72 GLY A O 1
ATOM 591 N N . ASN A 1 73 ? -12.402 4.254 -5.785 1.00 90.06 73 ASN A N 1
ATOM 592 C CA . ASN A 1 73 ? -12.960 3.313 -4.801 1.00 90.06 73 ASN A CA 1
ATOM 593 C C . ASN A 1 73 ? -12.282 1.932 -4.836 1.00 90.06 73 ASN A C 1
ATOM 595 O O . ASN A 1 73 ? -12.907 0.930 -4.491 1.00 90.06 73 ASN A O 1
ATOM 599 N N . PHE A 1 74 ? -11.037 1.843 -5.304 1.00 93.00 74 PHE A N 1
ATOM 600 C CA . PHE A 1 74 ? -10.327 0.572 -5.400 1.00 93.00 74 PHE A CA 1
ATOM 601 C C . PHE A 1 74 ? -8.948 0.641 -4.758 1.00 93.00 74 PHE A C 1
ATOM 603 O O . PHE A 1 74 ? -8.229 1.632 -4.884 1.00 93.00 74 PHE A O 1
ATOM 610 N N . ILE A 1 75 ? -8.572 -0.470 -4.130 1.00 93.19 75 ILE A N 1
ATOM 611 C CA . ILE A 1 75 ? -7.198 -0.760 -3.732 1.00 93.19 75 ILE A CA 1
ATOM 612 C C . ILE A 1 75 ? -6.649 -1.781 -4.710 1.00 93.19 75 ILE A C 1
ATOM 614 O O . ILE A 1 75 ? -7.218 -2.868 -4.841 1.00 93.19 75 ILE A O 1
ATOM 618 N N . TYR A 1 76 ? -5.536 -1.462 -5.351 1.00 92.81 76 TYR A N 1
ATOM 619 C CA . TYR A 1 76 ? -4.769 -2.406 -6.146 1.00 92.81 76 TYR A CA 1
ATOM 620 C C . TYR A 1 76 ? -3.577 -2.896 -5.341 1.00 92.81 76 TYR A C 1
ATOM 622 O O . TYR A 1 76 ? -2.945 -2.132 -4.618 1.00 92.81 76 TYR A O 1
ATOM 630 N N . TYR A 1 77 ? -3.268 -4.174 -5.468 1.00 92.75 77 TYR A N 1
ATOM 631 C CA . TYR A 1 77 ? -2.060 -4.759 -4.908 1.00 92.75 77 TYR A CA 1
ATOM 632 C C . TYR A 1 77 ? -1.560 -5.840 -5.861 1.00 92.75 77 TYR A C 1
ATOM 634 O O . TYR A 1 77 ? -2.369 -6.471 -6.554 1.00 92.75 77 TYR A O 1
ATOM 642 N N . PRO A 1 78 ? -0.247 -6.037 -5.965 1.00 91.00 78 PRO A N 1
ATOM 643 C CA . PRO A 1 78 ? 0.298 -6.998 -6.901 1.00 91.00 78 PRO A CA 1
ATOM 644 C C . PRO A 1 78 ? -0.047 -8.442 -6.549 1.00 91.00 78 PRO A C 1
ATOM 646 O O . PRO A 1 78 ? -0.334 -8.790 -5.406 1.00 91.00 78 PRO A O 1
ATOM 649 N N . TYR A 1 79 ? -0.004 -9.303 -7.559 1.00 89.00 79 TYR A N 1
ATOM 650 C CA . TYR A 1 79 ? -0.082 -10.743 -7.361 1.00 89.00 79 TYR A CA 1
ATOM 651 C C . TYR A 1 79 ? 1.230 -11.320 -6.815 1.00 89.00 79 TYR A C 1
ATOM 653 O O . TYR A 1 79 ? 1.204 -12.230 -5.988 1.00 89.00 79 TYR A O 1
ATOM 661 N N . GLU A 1 80 ? 2.357 -10.776 -7.269 1.00 85.12 80 GLU A N 1
ATOM 662 C CA . GLU A 1 80 ? 3.700 -11.255 -6.956 1.00 85.12 80 GLU A CA 1
ATOM 663 C C . GLU A 1 80 ? 4.350 -10.444 -5.833 1.00 85.12 80 GLU A C 1
ATOM 665 O O . GLU A 1 80 ? 4.079 -9.255 -5.642 1.00 85.12 80 GLU A O 1
ATOM 670 N N . TYR A 1 81 ? 5.222 -11.106 -5.076 1.00 81.81 81 TYR A N 1
ATOM 671 C CA . TYR A 1 81 ? 6.038 -10.466 -4.050 1.00 81.81 81 TYR A CA 1
ATOM 672 C C . TYR A 1 81 ? 7.260 -9.781 -4.668 1.00 81.81 81 TYR A C 1
ATOM 674 O O . TYR A 1 81 ? 7.676 -10.103 -5.774 1.00 81.81 81 TYR A O 1
ATOM 682 N N . ASN A 1 82 ? 7.873 -8.867 -3.913 1.00 76.12 82 ASN A N 1
ATOM 683 C CA . ASN A 1 82 ? 9.151 -8.223 -4.245 1.00 76.12 82 ASN A CA 1
ATOM 684 C C . ASN A 1 82 ? 9.164 -7.337 -5.503 1.00 76.12 82 ASN A C 1
ATOM 686 O O . ASN A 1 82 ? 10.239 -6.913 -5.919 1.00 76.12 82 ASN A O 1
ATOM 690 N N . LEU A 1 83 ? 8.008 -6.959 -6.058 1.00 75.19 83 LEU A N 1
ATOM 691 C CA . LEU A 1 83 ? 7.952 -6.030 -7.200 1.00 75.19 83 LEU A CA 1
ATOM 692 C C . LEU A 1 83 ? 8.532 -4.645 -6.890 1.00 75.19 83 LEU A C 1
ATOM 694 O O . LEU A 1 83 ? 9.047 -3.980 -7.778 1.00 75.19 83 LEU A O 1
ATOM 698 N N . LEU A 1 84 ? 8.522 -4.213 -5.626 1.00 72.50 84 LEU A N 1
ATOM 699 C CA . LEU A 1 84 ? 9.199 -2.973 -5.223 1.00 72.50 84 LEU A CA 1
ATOM 700 C C . LEU A 1 84 ? 10.729 -3.047 -5.334 1.00 72.50 84 LEU A C 1
ATOM 702 O O . LEU A 1 84 ? 11.373 -2.008 -5.362 1.00 72.50 84 LEU A O 1
ATOM 706 N N . VAL A 1 85 ? 11.302 -4.252 -5.380 1.00 71.31 85 VAL A N 1
ATOM 707 C CA . VAL A 1 85 ? 12.748 -4.481 -5.529 1.00 71.31 85 VAL A CA 1
ATOM 708 C C . VAL A 1 85 ? 13.084 -4.840 -6.975 1.00 71.31 85 VAL A C 1
ATOM 710 O O . VAL A 1 85 ? 14.063 -4.352 -7.524 1.00 71.31 85 VAL A O 1
ATOM 713 N N . MET A 1 86 ? 12.264 -5.689 -7.600 1.00 75.38 86 MET A N 1
ATOM 714 C CA . MET A 1 86 ? 12.479 -6.167 -8.970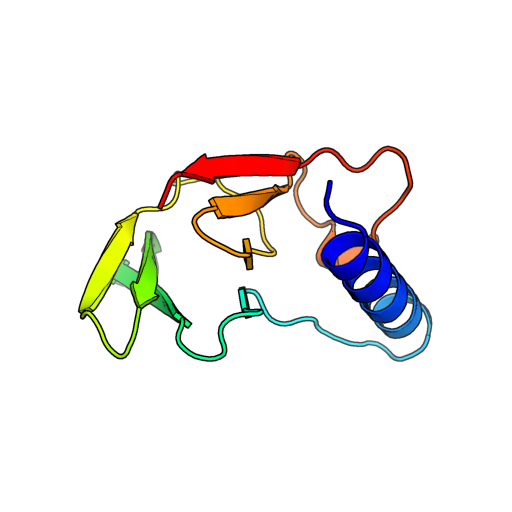 1.00 75.38 86 MET A CA 1
ATOM 715 C C . MET A 1 86 ? 12.010 -5.174 -10.040 1.00 75.38 86 MET A C 1
ATOM 717 O O . MET A 1 86 ? 12.401 -5.299 -11.199 1.00 75.38 86 MET A O 1
ATOM 721 N N . GLY A 1 87 ? 11.196 -4.191 -9.657 1.00 74.19 87 GLY A N 1
ATOM 722 C CA . GLY A 1 87 ? 10.563 -3.269 -10.584 1.00 74.19 87 GLY A CA 1
ATOM 723 C C . GLY A 1 87 ? 9.223 -3.773 -11.120 1.00 74.19 87 GLY A C 1
ATOM 724 O O . GLY A 1 87 ? 8.786 -4.889 -10.842 1.00 74.19 87 GLY A O 1
ATOM 725 N N . PHE A 1 88 ? 8.559 -2.917 -11.899 1.00 80.75 88 PHE A N 1
ATOM 726 C CA . PHE A 1 88 ? 7.283 -3.215 -12.556 1.00 80.75 88 PHE A CA 1
ATOM 727 C C . PHE A 1 88 ? 7.481 -3.350 -14.065 1.00 80.75 88 PHE A C 1
ATOM 729 O O . PHE A 1 88 ? 8.105 -2.492 -14.691 1.00 80.75 88 PHE A O 1
ATOM 736 N N . ASP A 1 89 ? 6.902 -4.383 -14.664 1.00 78.38 89 ASP A N 1
ATOM 737 C CA . ASP A 1 89 ? 6.934 -4.622 -16.106 1.00 78.38 89 ASP A CA 1
ATOM 738 C C . ASP A 1 89 ? 5.520 -4.754 -16.701 1.00 78.38 89 ASP A C 1
ATOM 740 O O . ASP A 1 89 ? 4.503 -4.646 -16.010 1.00 78.38 89 ASP A O 1
ATOM 744 N N . ASN A 1 90 ? 5.445 -5.003 -18.009 1.00 76.44 90 ASN A N 1
ATOM 745 C CA . ASN A 1 90 ? 4.168 -5.161 -18.711 1.00 76.44 90 ASN A CA 1
ATOM 746 C C . ASN A 1 90 ? 3.407 -6.444 -18.328 1.00 76.44 90 ASN A C 1
ATOM 748 O O . ASN A 1 90 ? 2.225 -6.559 -18.653 1.00 76.44 90 ASN A O 1
ATOM 752 N N . ASN A 1 91 ? 4.060 -7.393 -17.653 1.00 80.12 91 ASN A N 1
ATOM 753 C CA . ASN A 1 91 ? 3.465 -8.650 -17.206 1.00 80.12 91 ASN A CA 1
ATOM 754 C C . ASN A 1 91 ? 2.976 -8.579 -15.754 1.00 80.12 91 ASN A C 1
ATOM 756 O O . ASN A 1 91 ? 2.267 -9.476 -15.304 1.00 80.12 91 ASN A O 1
ATOM 760 N N . SER A 1 92 ? 3.320 -7.516 -15.026 1.00 83.81 92 SER A N 1
ATOM 761 C CA . SER A 1 92 ? 2.982 -7.337 -13.619 1.00 83.81 92 SER A CA 1
ATOM 762 C C . SER A 1 92 ? 1.463 -7.300 -13.413 1.00 83.81 92 SER A C 1
ATOM 764 O O . SER A 1 92 ? 0.771 -6.354 -13.800 1.00 83.81 92 SER A O 1
ATOM 766 N N . VAL A 1 93 ? 0.926 -8.345 -12.776 1.00 87.75 93 VAL A N 1
ATOM 767 C CA . VAL A 1 93 ? -0.515 -8.498 -12.537 1.00 87.75 93 VAL A CA 1
ATOM 768 C C . VAL A 1 93 ? -0.904 -7.906 -11.187 1.00 87.75 93 VAL A C 1
ATOM 770 O O . VAL A 1 93 ? -0.320 -8.232 -10.155 1.00 87.75 93 VAL A O 1
ATOM 773 N N . PHE A 1 94 ? -1.964 -7.097 -11.180 1.00 90.38 94 PHE A N 1
ATOM 774 C CA . PHE A 1 94 ? -2.542 -6.522 -9.968 1.00 90.38 94 PHE A CA 1
ATOM 775 C C . PHE A 1 94 ? -3.936 -7.082 -9.699 1.00 90.38 94 PHE A C 1
ATOM 777 O O . PHE A 1 94 ? -4.798 -7.135 -10.581 1.00 90.38 94 PHE A O 1
ATOM 784 N N . LYS A 1 95 ? -4.177 -7.450 -8.443 1.00 92.00 95 LYS A N 1
ATOM 785 C CA . LYS A 1 95 ? -5.511 -7.702 -7.902 1.00 92.00 95 LYS A CA 1
ATOM 786 C C . LYS A 1 95 ? -6.123 -6.385 -7.442 1.00 92.00 95 LYS A C 1
ATOM 788 O O . LYS A 1 95 ? -5.408 -5.452 -7.085 1.00 92.00 95 LYS A O 1
ATOM 793 N N . LYS A 1 96 ? -7.455 -6.321 -7.431 1.00 92.62 96 LYS A N 1
ATOM 794 C CA . LYS A 1 96 ? -8.204 -5.164 -6.931 1.00 92.62 96 LYS A CA 1
ATOM 795 C C . LYS A 1 96 ? -9.217 -5.574 -5.870 1.00 92.62 96 LYS A C 1
ATOM 797 O O . LYS A 1 96 ? -9.841 -6.626 -5.992 1.00 92.62 96 LYS A O 1
ATOM 802 N N . ILE A 1 97 ? -9.396 -4.725 -4.868 1.00 92.31 97 ILE A N 1
ATOM 803 C CA . ILE A 1 97 ? -10.457 -4.818 -3.861 1.00 92.31 97 ILE A CA 1
ATOM 804 C C . ILE A 1 97 ? -11.262 -3.529 -3.931 1.00 92.31 97 ILE A C 1
ATOM 806 O O . ILE A 1 97 ? -10.689 -2.449 -4.071 1.00 92.31 97 ILE A O 1
ATOM 810 N N . GLN A 1 98 ? -12.583 -3.652 -3.873 1.00 90.88 98 GLN A N 1
ATOM 811 C CA . GLN A 1 98 ? -13.469 -2.499 -3.795 1.00 90.88 98 GLN A CA 1
ATOM 812 C C . GLN A 1 98 ? -13.527 -1.990 -2.353 1.00 90.88 98 GLN A C 1
ATOM 814 O O . GLN A 1 98 ? -13.746 -2.781 -1.439 1.00 90.88 98 GLN A O 1
ATOM 819 N N . TRP A 1 99 ? -13.316 -0.684 -2.198 1.00 79.50 99 TRP A N 1
ATOM 820 C CA . TRP A 1 99 ? -13.230 0.039 -0.932 1.00 79.50 99 TRP A CA 1
ATOM 821 C C . TRP A 1 99 ? -14.552 0.127 -0.173 1.00 79.50 99 TRP A C 1
ATOM 823 O O . TRP A 1 99 ? -15.585 0.547 -0.744 1.00 79.50 99 TRP A O 1
#